Protein AF-D3IZ14-F1 (afdb_monomer_lite)

pLDDT: mean 96.08, std 4.16, range [71.88, 98.75]

Radius of gyration: 14.98 Å; chains: 1; bounding box: 39×31×34 Å

Sequence (111 aa):
WGRTGCSFDASGKGSCSTGDCGGVLSCTLSGQPPTTLVEYTLNGGSNNNQDSYDISVIDGFNVPICITPSDGGCYAPTCKMDKCPDAYLYPGDIKTRTCPSGANYNIVFCC

InterPro domains:
  IPR001938 Thaumatin family [PF00314] (1-82)
  IPR001938 Thaumatin family [PIRSF002703] (1-110)
  IPR001938 Thaumatin family [PR00347] (12-41)
  IPR001938 Thaumatin family [PR00347] (101-110)
  IPR001938 Thaumatin family [PS51367] (1-111)
  IPR001938 Thaumatin family [PTHR31048] (1-82)
  IPR001938 Thaumatin family [SM00205] (1-111)
  IPR017949 Thaumatin, conserved site [PS00316] (12-27)
  IPR037176 Osmotin/thaumatin-like superfamily [G3DSA:2.60.110.10] (1-111)
  IPR037176 Osmotin/thaumatin-like superfamily [SSF49870] (1-111)

Structure (mmCIF, N/CA/C/O backbone):
data_AF-D3IZ14-F1
#
_entry.id   AF-D3IZ14-F1
#
loop_
_atom_site.group_PDB
_atom_site.id
_atom_site.type_symbol
_atom_site.label_atom_id
_atom_site.label_alt_id
_atom_site.label_comp_id
_atom_site.label_asym_id
_atom_site.label_entity_id
_atom_site.label_seq_id
_atom_site.pdbx_PDB_ins_code
_atom_site.Cartn_x
_atom_site.Cartn_y
_atom_site.Cartn_z
_atom_site.occupancy
_atom_site.B_iso_or_equiv
_atom_site.auth_seq_id
_atom_site.auth_comp_id
_atom_site.auth_asym_id
_atom_site.auth_atom_id
_atom_site.pdbx_PDB_model_num
ATOM 1 N N . TRP A 1 1 ? -4.888 2.058 1.409 1.00 98.19 1 TRP A N 1
ATOM 2 C CA . TRP A 1 1 ? -5.411 0.885 2.142 1.00 98.19 1 TRP A CA 1
ATOM 3 C C . TRP A 1 1 ? -6.932 0.965 2.226 1.00 98.19 1 TRP A C 1
ATOM 5 O O . TRP A 1 1 ? -7.488 2.035 1.989 1.00 98.19 1 TRP A O 1
ATOM 15 N N . GLY A 1 2 ? -7.608 -0.146 2.529 1.00 97.94 2 GLY A N 1
ATOM 16 C CA . GLY A 1 2 ? -9.054 -0.169 2.788 1.00 97.94 2 GLY A CA 1
ATOM 17 C C . GLY A 1 2 ? -9.369 0.026 4.276 1.00 97.94 2 GLY A C 1
ATOM 18 O O . GLY A 1 2 ? -8.602 -0.432 5.122 1.00 97.94 2 GLY A O 1
ATOM 19 N N . ARG A 1 3 ? -10.495 0.678 4.599 1.00 98.62 3 ARG A N 1
ATOM 20 C CA . ARG A 1 3 ? -11.036 0.786 5.968 1.00 98.62 3 ARG A CA 1
ATOM 21 C C . ARG A 1 3 ? -12.409 0.126 6.034 1.00 98.62 3 ARG A C 1
ATOM 23 O O . ARG A 1 3 ? -13.215 0.329 5.127 1.00 98.62 3 ARG A O 1
ATOM 30 N N . THR A 1 4 ? -12.688 -0.646 7.082 1.00 98.62 4 THR A N 1
ATOM 31 C CA . THR A 1 4 ? -13.945 -1.410 7.207 1.00 98.62 4 THR A CA 1
ATOM 32 C C . THR A 1 4 ? -14.641 -1.153 8.538 1.00 98.62 4 THR A C 1
ATOM 34 O O . THR A 1 4 ? -13.994 -0.836 9.536 1.00 98.62 4 THR A O 1
ATOM 37 N N . GLY A 1 5 ? -15.972 -1.297 8.557 1.00 98.44 5 GLY A N 1
ATOM 38 C CA . GLY A 1 5 ? -16.774 -1.097 9.770 1.00 98.44 5 GLY A CA 1
ATOM 39 C C . GLY A 1 5 ? -16.709 0.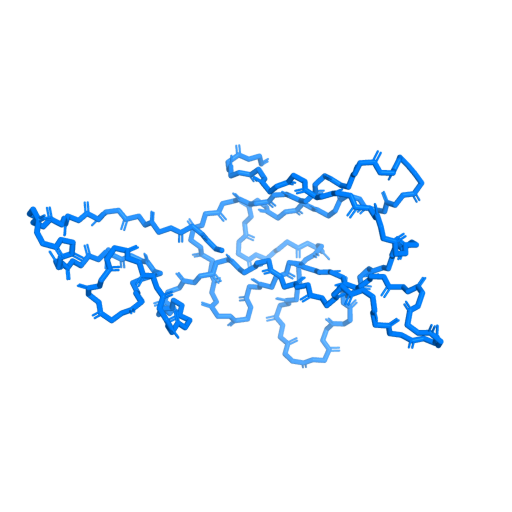336 10.299 1.00 98.44 5 GLY A C 1
ATOM 40 O O . GLY A 1 5 ? -16.616 0.540 11.505 1.00 98.44 5 GLY A O 1
ATOM 41 N N . CYS A 1 6 ? -16.674 1.319 9.396 1.00 98.62 6 CYS A N 1
ATOM 42 C CA . CYS A 1 6 ? -16.518 2.721 9.761 1.00 98.62 6 CYS A CA 1
ATOM 43 C C . CYS A 1 6 ? -17.851 3.396 10.086 1.00 98.62 6 CYS A C 1
ATOM 45 O O . CYS A 1 6 ? -18.841 3.191 9.384 1.00 98.62 6 CYS A O 1
ATOM 47 N N . SER A 1 7 ? -17.841 4.275 11.085 1.00 98.69 7 SER A N 1
ATOM 48 C CA . SER A 1 7 ? -18.943 5.183 11.401 1.00 98.69 7 SER A CA 1
ATOM 49 C C . SER A 1 7 ? -18.379 6.559 11.719 1.00 98.69 7 SER A C 1
ATOM 51 O O . SER A 1 7 ? -17.523 6.674 12.592 1.00 98.69 7 SER A O 1
ATOM 53 N N . PHE A 1 8 ? -18.874 7.592 11.037 1.00 98.75 8 PHE A N 1
ATOM 54 C CA . PHE A 1 8 ? -18.454 8.980 11.227 1.00 98.75 8 PHE A CA 1
ATOM 55 C C . PHE A 1 8 ? -19.665 9.888 11.436 1.00 98.75 8 PHE A C 1
ATOM 57 O O . PHE A 1 8 ? -20.729 9.662 10.860 1.00 98.75 8 PHE A O 1
ATOM 64 N N . ASP A 1 9 ? -19.491 10.922 12.251 1.00 98.38 9 ASP A N 1
ATOM 65 C CA . ASP A 1 9 ? -20.454 12.005 12.407 1.00 98.38 9 ASP A CA 1
ATOM 66 C C . ASP A 1 9 ? -20.365 13.029 11.255 1.00 98.38 9 ASP A C 1
ATOM 68 O O . ASP A 1 9 ? -19.528 12.935 10.353 1.00 98.38 9 ASP A O 1
ATOM 72 N N . ALA A 1 10 ? -21.226 14.051 11.295 1.00 98.25 10 ALA A N 1
ATOM 73 C CA . ALA A 1 10 ? -21.247 15.121 10.294 1.00 98.25 10 ALA A CA 1
ATOM 74 C C . ALA A 1 10 ? -19.972 15.991 10.277 1.00 98.25 10 ALA A C 1
ATOM 76 O O . ALA A 1 10 ? -19.734 16.701 9.303 1.00 98.25 10 ALA A O 1
ATOM 77 N N . SER A 1 11 ? -19.151 15.940 11.332 1.00 98.12 11 SER A N 1
ATOM 78 C CA . SER A 1 11 ? -17.846 16.611 11.396 1.00 98.12 11 SER A CA 1
ATOM 79 C C . SER A 1 11 ? -16.705 15.717 10.894 1.00 98.12 11 SER A C 1
ATOM 81 O O . SER A 1 11 ? -15.542 16.116 10.960 1.00 98.12 11 SER A O 1
ATOM 83 N N . GLY A 1 12 ? -17.008 14.505 10.416 1.00 98.31 12 GLY A N 1
ATOM 84 C CA . GLY A 1 12 ? -16.019 13.537 9.957 1.00 98.31 12 GLY A CA 1
ATOM 85 C C . GLY A 1 12 ? -15.223 12.884 11.08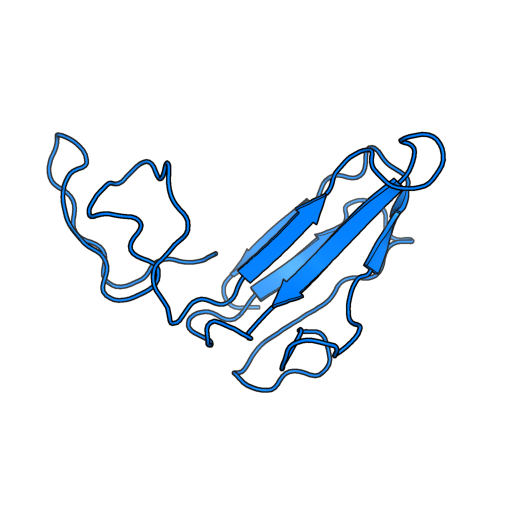9 1.00 98.31 12 GLY A C 1
ATOM 86 O O . GLY A 1 12 ? -14.144 12.359 10.822 1.00 98.31 12 GLY A O 1
ATOM 87 N N . LYS A 1 13 ? -15.709 12.916 12.336 1.00 98.56 13 LYS A N 1
ATOM 88 C CA . LYS A 1 13 ? -15.090 12.227 13.479 1.00 98.56 13 LYS A CA 1
ATOM 89 C C . LYS A 1 13 ? -15.806 10.916 13.767 1.00 98.56 13 LYS A C 1
ATOM 91 O O . LYS A 1 13 ? -17.019 10.821 13.610 1.00 98.56 13 LYS A O 1
ATOM 96 N N . GLY A 1 14 ? -15.068 9.894 14.178 1.00 98.31 14 GLY A N 1
ATOM 97 C CA . GLY A 1 14 ? -15.629 8.560 14.338 1.00 98.31 14 GLY A CA 1
ATOM 98 C C . GLY A 1 14 ? -14.578 7.489 14.564 1.00 98.31 14 GLY A C 1
ATOM 99 O O . GLY A 1 14 ? -13.579 7.736 15.233 1.00 98.31 14 GLY A O 1
ATOM 100 N N . SER A 1 15 ? -14.815 6.300 14.019 1.00 98.56 15 SER A N 1
ATOM 101 C CA . SER A 1 15 ? -13.863 5.189 14.061 1.00 98.56 15 SER A CA 1
ATOM 102 C C . SER A 1 15 ? -14.133 4.164 12.961 1.00 98.56 15 SER A C 1
ATOM 104 O O . SER A 1 15 ? -15.230 4.112 12.399 1.00 98.56 15 SER A O 1
ATOM 106 N N . CYS A 1 16 ? -13.133 3.330 12.677 1.00 98.75 16 CYS A N 1
ATOM 107 C CA . CYS A 1 16 ? -13.236 2.124 11.854 1.00 98.75 16 CYS A CA 1
ATOM 108 C C . CYS A 1 16 ? -12.776 0.884 12.634 1.00 98.75 16 CYS A C 1
ATOM 110 O O . CYS A 1 16 ? -11.927 0.980 13.517 1.00 98.75 16 CYS A O 1
ATOM 112 N N . SER A 1 17 ? -13.295 -0.297 12.285 1.00 98.62 17 SER A N 1
ATOM 113 C CA . SER A 1 17 ? -12.850 -1.567 12.881 1.00 98.62 17 SER A CA 1
ATOM 114 C C . SER A 1 17 ? -11.465 -2.003 12.394 1.00 98.62 17 SER A C 1
ATOM 116 O O . SER A 1 17 ? -10.726 -2.620 13.152 1.00 98.62 17 SER A O 1
ATOM 118 N N . THR A 1 18 ? -11.109 -1.701 11.139 1.00 98.62 18 THR A N 1
ATOM 119 C CA . THR A 1 18 ? -9.755 -1.920 10.593 1.00 98.62 18 THR A CA 1
ATOM 120 C C . THR A 1 18 ? -9.296 -0.698 9.805 1.00 98.62 18 THR A C 1
ATOM 122 O O . THR A 1 18 ? -10.118 -0.011 9.186 1.00 98.62 18 THR A O 1
ATOM 125 N N . GLY A 1 19 ? -7.990 -0.417 9.829 1.00 98.44 19 GLY A N 1
ATOM 126 C CA . GLY A 1 19 ? -7.385 0.685 9.082 1.00 98.44 19 GLY A CA 1
ATOM 127 C C . GLY A 1 19 ? -7.785 2.085 9.544 1.00 98.44 19 GLY A C 1
ATOM 128 O O . GLY A 1 19 ? -7.642 3.033 8.768 1.00 98.44 19 GLY A O 1
ATOM 129 N N . ASP A 1 20 ? -8.302 2.233 10.768 1.00 98.75 20 ASP A N 1
ATOM 130 C CA . ASP A 1 20 ? -8.620 3.542 11.345 1.00 98.75 20 ASP A CA 1
ATOM 131 C C . ASP A 1 20 ? -7.380 4.445 11.375 1.00 98.75 20 ASP A C 1
ATOM 133 O O . ASP A 1 20 ? -6.282 3.975 11.639 1.00 98.75 20 ASP A O 1
ATOM 137 N N . CYS A 1 21 ? -7.535 5.736 11.096 1.00 98.50 21 CYS A N 1
ATOM 138 C CA . CYS A 1 21 ? -6.415 6.675 10.975 1.00 98.50 21 CYS A CA 1
ATOM 139 C C . CYS A 1 21 ? -6.496 7.812 12.004 1.00 98.50 21 CYS A C 1
ATOM 141 O O . CYS A 1 21 ? -6.221 8.968 11.686 1.00 98.50 21 CYS A O 1
ATOM 143 N N . GLY A 1 22 ? -6.901 7.485 13.238 1.00 98.00 22 GLY A N 1
ATOM 144 C CA . GLY A 1 22 ? -7.024 8.437 14.346 1.00 98.00 22 GLY A CA 1
ATOM 145 C C . GLY A 1 22 ? -8.446 8.963 14.542 1.00 98.00 22 GLY A C 1
ATOM 146 O O . GLY A 1 22 ? -8.630 10.097 14.980 1.00 98.00 22 GLY A O 1
ATOM 147 N N . GLY A 1 23 ? -9.451 8.164 14.183 1.00 98.38 23 GLY A N 1
ATOM 148 C CA . GLY A 1 23 ? -10.862 8.493 14.349 1.00 98.38 23 GLY A CA 1
ATOM 149 C C . GLY A 1 23 ? -11.359 9.619 13.444 1.00 98.38 23 GLY A C 1
ATOM 150 O O . GLY A 1 23 ? -12.282 10.350 13.805 1.00 98.38 23 GLY A O 1
ATOM 151 N N . VAL A 1 24 ? -10.741 9.785 12.273 1.00 98.62 24 VAL A N 1
ATOM 152 C CA . VAL A 1 24 ? -11.084 10.832 11.303 1.00 98.62 24 VAL A CA 1
ATOM 153 C C . VAL A 1 24 ? -11.415 10.254 9.930 1.00 98.62 24 VAL A C 1
ATOM 155 O O . VAL A 1 24 ? -10.813 9.286 9.464 1.00 98.62 24 VAL A O 1
ATOM 158 N N . LEU A 1 25 ? -12.378 10.871 9.247 1.00 98.38 25 LEU A N 1
ATOM 159 C CA . LEU A 1 25 ? -12.759 10.510 7.886 1.00 98.38 25 LEU A CA 1
ATOM 160 C C . LEU A 1 25 ? -11.625 10.823 6.899 1.00 98.38 25 LEU A C 1
ATOM 162 O O . LEU A 1 25 ? -11.305 9.979 6.064 1.00 98.38 25 LEU A O 1
ATOM 166 N N . SER A 1 26 ? -10.995 11.993 7.032 1.00 98.12 26 SER A N 1
ATOM 167 C CA . SER A 1 26 ? -9.868 12.438 6.202 1.00 98.12 26 SER A CA 1
ATOM 168 C C . SER A 1 26 ? -8.544 12.171 6.914 1.00 98.12 26 SER A C 1
ATOM 170 O O . SER A 1 26 ? -8.176 12.893 7.839 1.00 98.12 26 SER A O 1
ATOM 172 N N . CYS A 1 27 ? -7.843 11.120 6.493 1.00 98.19 27 CYS A N 1
ATOM 173 C CA . CYS A 1 27 ? -6.624 10.662 7.152 1.00 98.19 27 CYS A CA 1
ATOM 174 C C . CYS A 1 27 ? -5.447 11.627 6.958 1.00 98.19 27 CYS A C 1
ATOM 176 O O . CYS A 1 27 ? -5.146 12.035 5.838 1.00 98.19 27 CYS A O 1
ATOM 178 N N . THR A 1 28 ? -4.742 11.920 8.050 1.00 97.25 28 THR A N 1
ATOM 179 C CA . THR A 1 28 ? -3.424 12.586 8.059 1.00 97.25 28 THR A CA 1
ATOM 180 C C . THR A 1 28 ? -2.314 11.678 8.597 1.00 97.25 28 THR A C 1
ATOM 182 O O . THR A 1 28 ? -1.140 12.033 8.543 1.00 97.25 28 THR A O 1
ATOM 185 N N . LEU A 1 29 ? -2.695 10.505 9.105 1.00 96.25 29 LEU A N 1
ATOM 186 C CA . LEU A 1 29 ? -1.829 9.444 9.603 1.00 96.25 29 LEU A CA 1
ATOM 187 C C . LEU A 1 29 ? -2.119 8.153 8.830 1.00 96.25 29 LEU A C 1
ATOM 189 O O . LEU A 1 29 ? -3.189 8.004 8.229 1.00 96.25 29 LEU A O 1
ATOM 193 N N . SER A 1 30 ? -1.182 7.210 8.882 1.00 96.12 30 SER A N 1
ATOM 194 C CA . SER A 1 30 ? -1.393 5.851 8.379 1.00 96.12 30 SER A CA 1
ATOM 195 C C . SER A 1 30 ? -2.505 5.130 9.152 1.00 96.12 30 SER A C 1
ATOM 197 O O . SER A 1 30 ? -2.798 5.455 10.307 1.00 96.12 30 SER A O 1
ATOM 199 N N . GLY A 1 31 ? -3.133 4.146 8.504 1.00 97.38 31 GLY A N 1
ATOM 200 C CA . GLY A 1 31 ? -4.140 3.293 9.133 1.00 97.38 31 GLY A CA 1
ATOM 201 C C . GLY A 1 31 ? -3.541 2.367 10.195 1.00 97.38 31 GLY A C 1
ATOM 202 O O . GLY A 1 31 ? -2.430 1.874 10.035 1.00 97.38 31 GLY A O 1
ATOM 203 N N . GLN A 1 32 ? -4.285 2.116 11.269 1.00 98.31 32 GLN A N 1
ATOM 204 C CA . GLN A 1 32 ? -3.927 1.150 12.302 1.00 98.31 32 GLN A CA 1
ATOM 205 C C . GLN A 1 32 ? -4.092 -0.292 11.782 1.00 98.31 32 GLN A C 1
ATOM 207 O O . GLN A 1 32 ? -5.143 -0.587 11.194 1.00 98.31 32 GLN A O 1
ATOM 212 N N . PRO A 1 33 ? -3.121 -1.193 12.039 1.00 97.94 33 PRO A N 1
ATOM 213 C CA . PRO A 1 33 ? -3.218 -2.615 11.706 1.00 97.94 33 PRO A CA 1
ATOM 214 C C . PRO A 1 33 ? -4.511 -3.289 12.224 1.00 97.94 33 PRO A C 1
ATOM 216 O O . PRO A 1 33 ? -4.997 -2.924 13.298 1.00 97.94 33 PRO A O 1
ATOM 219 N N . PRO A 1 34 ? -5.060 -4.306 11.526 1.00 98.19 34 PRO A N 1
ATOM 220 C CA . PRO A 1 34 ? -4.533 -4.893 10.299 1.00 98.19 34 PRO A CA 1
ATOM 221 C C . PRO A 1 34 ? -4.863 -4.062 9.051 1.00 98.19 34 PRO A C 1
ATOM 223 O O . PRO A 1 34 ? -6.004 -3.621 8.881 1.00 98.19 34 PRO A O 1
ATOM 226 N N . THR A 1 35 ? -3.894 -3.900 8.145 1.00 98.19 35 THR A N 1
ATOM 227 C CA . THR A 1 35 ? -4.084 -3.173 6.878 1.00 98.19 35 THR A CA 1
ATOM 228 C C . THR A 1 35 ? -3.303 -3.779 5.723 1.00 98.19 35 THR A C 1
ATOM 230 O O . THR A 1 35 ? -2.078 -3.718 5.715 1.00 98.19 35 THR A O 1
ATOM 233 N N . THR A 1 36 ? -4.012 -4.215 4.678 1.00 98.62 36 THR A N 1
ATOM 234 C CA . THR A 1 36 ? -3.389 -4.444 3.369 1.00 98.62 36 THR A CA 1
ATOM 235 C C . THR A 1 36 ? -3.005 -3.084 2.778 1.00 98.62 36 THR A C 1
ATOM 237 O O . THR A 1 36 ? -3.873 -2.245 2.483 1.00 98.62 36 THR A O 1
ATOM 240 N N . LEU A 1 37 ? -1.706 -2.837 2.636 1.00 98.38 37 LEU A N 1
ATOM 241 C CA . LEU A 1 37 ? -1.162 -1.582 2.136 1.00 98.38 37 LEU A CA 1
ATOM 242 C C . LEU A 1 37 ? -0.876 -1.674 0.641 1.00 98.38 37 LEU A C 1
ATOM 244 O O . LEU A 1 37 ? -0.455 -2.705 0.128 1.00 98.38 37 LEU A O 1
ATOM 248 N N . VAL A 1 38 ? -1.111 -0.558 -0.040 1.00 98.19 38 VAL A N 1
ATOM 249 C CA . VAL A 1 38 ? -0.488 -0.273 -1.329 1.00 98.19 38 VAL A CA 1
ATOM 250 C C . VAL A 1 38 ? 0.455 0.874 -1.070 1.00 98.19 38 VAL A C 1
ATOM 252 O O . VAL A 1 38 ? 0.021 1.913 -0.564 1.00 98.19 38 VAL A O 1
ATOM 255 N N . GLU A 1 39 ? 1.712 0.667 -1.412 1.00 97.31 39 GLU A N 1
ATOM 256 C CA . GLU A 1 39 ? 2.784 1.624 -1.206 1.00 97.31 39 GLU A CA 1
ATOM 257 C C . GLU A 1 39 ? 3.289 2.061 -2.578 1.00 97.31 39 GLU A C 1
ATOM 259 O O . GLU A 1 39 ? 3.378 1.258 -3.508 1.00 97.31 39 GLU A O 1
ATOM 264 N N . TYR A 1 40 ? 3.558 3.355 -2.739 1.00 95.31 40 TYR A N 1
ATOM 265 C CA . TYR A 1 40 ? 4.101 3.892 -3.979 1.00 95.31 40 TYR A CA 1
ATOM 266 C C . TYR A 1 40 ? 5.028 5.075 -3.714 1.00 95.31 40 TYR A C 1
ATOM 268 O O . TYR A 1 40 ? 4.793 5.897 -2.831 1.00 95.31 40 TYR A O 1
ATOM 276 N N . THR A 1 41 ? 6.061 5.184 -4.541 1.00 95.31 41 THR A N 1
ATOM 277 C CA . THR A 1 41 ? 6.891 6.378 -4.705 1.00 95.31 41 THR A CA 1
ATOM 278 C C . THR A 1 41 ? 6.829 6.762 -6.176 1.00 95.31 41 THR A C 1
ATOM 280 O O . THR A 1 41 ? 7.223 5.973 -7.031 1.00 95.31 41 THR A O 1
ATOM 283 N N . LEU A 1 42 ? 6.302 7.950 -6.473 1.00 94.81 42 LEU A N 1
ATOM 284 C CA . LEU A 1 42 ? 6.130 8.446 -7.841 1.00 94.81 42 LEU A CA 1
ATOM 285 C C . LEU A 1 42 ? 7.282 9.374 -8.223 1.00 94.81 42 LEU A C 1
ATOM 287 O O . LEU A 1 42 ? 7.732 10.158 -7.386 1.00 94.81 42 LEU A O 1
ATOM 291 N N . ASN A 1 43 ? 7.714 9.331 -9.484 1.00 93.56 43 ASN A N 1
ATOM 292 C CA . ASN A 1 43 ? 8.835 10.120 -10.009 1.00 93.56 43 ASN A CA 1
ATOM 293 C C . ASN A 1 43 ? 10.114 9.987 -9.154 1.00 93.56 43 ASN A C 1
ATOM 295 O O . ASN A 1 43 ? 10.849 10.953 -8.951 1.00 93.56 43 ASN A O 1
ATOM 299 N N . GLY A 1 44 ? 10.353 8.798 -8.605 1.00 88.06 44 GLY A N 1
ATOM 300 C CA . GLY A 1 44 ? 11.559 8.444 -7.866 1.00 88.06 44 GLY A CA 1
ATOM 301 C C . GLY A 1 44 ? 12.612 7.765 -8.748 1.00 88.06 44 GLY A C 1
ATOM 302 O O . GLY A 1 44 ? 12.675 7.958 -9.966 1.00 88.06 44 GLY A O 1
ATOM 303 N N . GLY A 1 45 ? 13.459 6.951 -8.111 1.00 77.94 45 GLY A N 1
ATOM 304 C CA . GLY A 1 45 ? 14.487 6.151 -8.782 1.00 77.94 45 GLY A CA 1
ATOM 305 C C . GLY A 1 45 ? 15.585 6.979 -9.465 1.00 77.94 45 GLY A C 1
ATOM 306 O O . GLY A 1 45 ? 15.861 8.122 -9.100 1.00 77.94 45 GLY A O 1
ATOM 307 N N . SER A 1 46 ? 16.259 6.386 -10.456 1.00 71.88 46 SER A N 1
ATOM 308 C CA . SER A 1 46 ? 17.307 7.076 -11.218 1.00 71.88 46 SER A CA 1
ATOM 309 C C . SER A 1 46 ? 16.723 8.242 -12.021 1.00 71.88 46 SER A C 1
ATOM 311 O O . SER A 1 46 ? 15.824 8.054 -12.838 1.00 71.88 46 SER A O 1
ATOM 313 N N . ASN A 1 47 ? 17.274 9.442 -11.820 1.00 82.69 47 ASN A N 1
ATOM 314 C CA . ASN A 1 47 ? 16.895 10.676 -12.519 1.00 82.69 47 ASN A CA 1
ATOM 315 C C . ASN A 1 47 ? 15.414 11.089 -12.372 1.00 82.69 47 ASN A C 1
ATOM 317 O O . ASN A 1 47 ? 14.914 11.803 -13.236 1.00 82.69 47 ASN A O 1
ATOM 321 N N . ASN A 1 48 ? 14.721 10.671 -11.304 1.00 85.19 48 ASN A N 1
ATOM 322 C CA . ASN A 1 48 ? 13.306 10.995 -11.052 1.00 85.19 48 ASN A CA 1
ATOM 323 C C . ASN A 1 48 ? 12.348 10.566 -12.183 1.00 85.19 48 ASN A C 1
ATOM 325 O O . ASN A 1 48 ? 11.348 11.231 -12.441 1.00 85.19 48 ASN A O 1
ATOM 329 N N . ASN A 1 49 ? 12.673 9.477 -12.887 1.00 90.44 49 ASN A N 1
ATOM 330 C CA . ASN A 1 49 ? 11.947 9.016 -14.077 1.00 90.44 49 ASN A CA 1
ATOM 331 C C . ASN A 1 49 ? 11.334 7.615 -13.897 1.00 90.44 49 ASN A C 1
ATOM 333 O O . ASN A 1 49 ? 11.121 6.874 -14.860 1.00 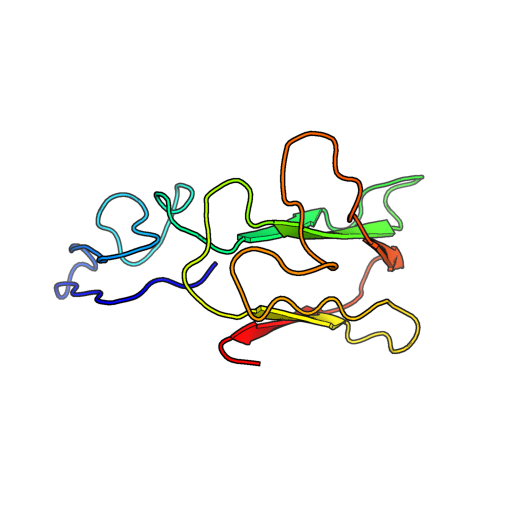90.44 49 ASN A O 1
ATOM 337 N N . GLN A 1 50 ? 11.119 7.202 -12.649 1.00 94.25 50 GLN A N 1
ATOM 338 C CA . GLN A 1 50 ? 10.595 5.883 -12.328 1.00 94.25 50 GLN A CA 1
ATOM 339 C C . GLN A 1 50 ? 9.624 5.954 -11.160 1.00 94.25 50 GLN A C 1
ATOM 341 O O . GLN A 1 50 ? 9.914 6.552 -10.128 1.00 94.25 50 GLN A O 1
ATOM 346 N N . ASP A 1 51 ? 8.505 5.265 -11.300 1.00 95.44 51 ASP A N 1
ATOM 347 C CA . ASP A 1 51 ? 7.616 4.981 -10.189 1.00 95.44 51 ASP A CA 1
ATOM 348 C C . ASP A 1 51 ? 7.958 3.604 -9.617 1.00 95.44 51 ASP A C 1
ATOM 350 O O . ASP A 1 51 ? 8.232 2.658 -10.364 1.00 95.44 51 ASP A O 1
ATOM 354 N N . SER A 1 52 ? 7.915 3.475 -8.296 1.00 95.88 52 SER A N 1
ATOM 355 C CA . SER A 1 52 ? 8.020 2.197 -7.596 1.00 95.88 52 SER A CA 1
ATOM 356 C C . SER A 1 52 ? 6.764 1.951 -6.778 1.00 95.88 52 SER A C 1
ATOM 358 O O . SER A 1 52 ? 6.294 2.870 -6.111 1.00 95.88 52 SER A O 1
ATOM 360 N N . TYR A 1 53 ? 6.230 0.737 -6.813 1.00 97.38 53 TYR A N 1
ATOM 361 C CA . TYR A 1 53 ? 5.002 0.378 -6.110 1.00 97.38 53 TYR A CA 1
ATOM 362 C C . TYR A 1 53 ? 5.003 -1.087 -5.690 1.00 97.38 53 TYR A C 1
ATOM 364 O O . TYR A 1 53 ? 5.619 -1.939 -6.336 1.00 97.38 53 TYR A O 1
ATOM 372 N N . ASP A 1 54 ? 4.263 -1.383 -4.633 1.00 98.19 54 ASP A N 1
ATOM 373 C CA . ASP A 1 54 ? 4.040 -2.736 -4.146 1.00 98.19 54 ASP A CA 1
ATOM 374 C C . ASP A 1 54 ? 2.778 -2.832 -3.288 1.00 98.19 54 ASP A C 1
ATOM 376 O O . ASP A 1 54 ? 2.104 -1.843 -2.982 1.00 98.19 54 ASP A O 1
ATOM 380 N N . ILE A 1 55 ? 2.424 -4.077 -2.975 1.00 98.62 55 ILE A N 1
ATOM 381 C CA . ILE A 1 55 ? 1.439 -4.411 -1.955 1.00 98.62 55 ILE A CA 1
ATOM 382 C C . ILE A 1 55 ? 2.219 -4.901 -0.734 1.00 98.62 55 ILE A C 1
ATOM 384 O O . ILE A 1 55 ? 3.176 -5.662 -0.875 1.00 98.62 55 ILE A O 1
ATOM 388 N N . SER A 1 56 ? 1.785 -4.527 0.464 1.00 98.25 56 SER A N 1
ATOM 389 C CA . SER A 1 56 ? 2.378 -4.995 1.715 1.00 98.25 56 SER A CA 1
ATOM 390 C C . SER A 1 56 ? 1.308 -5.513 2.666 1.00 98.25 56 SER A C 1
ATOM 392 O O . SER A 1 56 ? 0.236 -4.923 2.817 1.00 98.25 56 SER A O 1
ATOM 394 N N . VAL A 1 57 ? 1.601 -6.654 3.288 1.00 98.38 57 VAL A N 1
ATOM 395 C CA . VAL A 1 57 ? 0.803 -7.264 4.363 1.00 98.38 57 VAL A CA 1
ATOM 396 C C . VAL A 1 57 ? 1.633 -7.421 5.642 1.00 98.38 57 VAL A C 1
ATOM 398 O O . VAL A 1 57 ? 1.251 -8.172 6.538 1.00 98.38 57 VAL A O 1
ATOM 401 N N . ILE A 1 58 ? 2.755 -6.693 5.751 1.00 97.69 58 ILE A N 1
ATOM 402 C CA . ILE A 1 58 ? 3.580 -6.632 6.970 1.00 97.69 58 ILE A CA 1
ATOM 403 C C . ILE A 1 58 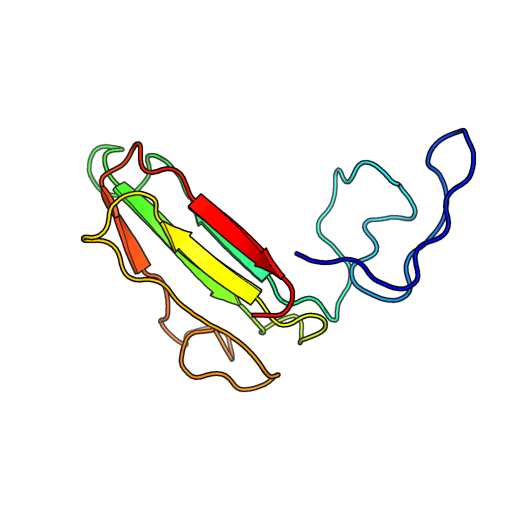? 2.732 -6.150 8.157 1.00 97.69 58 ILE A C 1
ATOM 405 O O . ILE A 1 58 ? 2.786 -6.739 9.235 1.00 97.69 58 ILE A O 1
ATOM 409 N N . ASP A 1 59 ? 1.885 -5.143 7.926 1.00 96.94 59 ASP A N 1
ATOM 410 C CA . ASP A 1 59 ? 0.933 -4.598 8.901 1.00 96.94 59 ASP A CA 1
ATOM 411 C C . ASP A 1 59 ? -0.376 -5.406 8.977 1.00 96.94 59 ASP A C 1
ATOM 413 O O . ASP A 1 59 ? -1.402 -4.923 9.454 1.00 96.94 59 ASP A O 1
ATOM 417 N N . GLY A 1 60 ? -0.369 -6.654 8.508 1.00 97.94 60 GLY A N 1
ATOM 418 C CA . GLY A 1 60 ? -1.527 -7.539 8.466 1.00 97.94 60 GLY A CA 1
ATOM 419 C C . GLY A 1 60 ? -2.392 -7.371 7.217 1.00 97.94 60 GLY A C 1
ATOM 420 O O . GLY A 1 60 ? -2.128 -6.562 6.336 1.00 97.94 60 GLY A O 1
ATOM 421 N N . PHE A 1 61 ? -3.457 -8.166 7.138 1.00 98.50 61 PHE A N 1
ATOM 422 C CA . PHE A 1 61 ? -4.369 -8.203 5.995 1.00 98.50 61 PHE A CA 1
ATOM 423 C C . PHE A 1 61 ? -5.801 -7.914 6.440 1.00 98.50 61 PHE A C 1
ATOM 425 O O . PHE A 1 61 ? -6.267 -8.473 7.435 1.00 98.50 61 PHE A O 1
ATOM 432 N N . ASN A 1 62 ? -6.512 -7.069 5.691 1.00 98.44 62 ASN A N 1
ATOM 433 C CA . ASN A 1 62 ? -7.926 -6.778 5.952 1.00 98.44 62 ASN A CA 1
ATOM 434 C C . ASN A 1 62 ? -8.811 -6.873 4.701 1.00 98.44 62 ASN A C 1
ATOM 436 O O . ASN A 1 62 ? -9.874 -7.488 4.755 1.00 98.44 62 ASN A O 1
ATOM 440 N N . VAL A 1 63 ? -8.388 -6.291 3.579 1.00 98.50 63 VAL A N 1
ATOM 441 C CA . VAL A 1 63 ? -9.154 -6.258 2.326 1.00 98.50 63 VAL A CA 1
ATOM 442 C C . VAL A 1 63 ? -8.265 -6.756 1.178 1.00 98.50 63 VAL A C 1
ATOM 444 O O . VAL A 1 63 ? -7.130 -6.284 1.071 1.00 98.50 63 VAL A O 1
ATOM 447 N N . PRO A 1 64 ? -8.745 -7.677 0.316 1.00 98.56 64 PRO A N 1
ATOM 448 C CA . PRO A 1 64 ? -8.071 -8.029 -0.934 1.00 98.56 64 PRO A CA 1
ATOM 449 C C . PRO A 1 64 ? -7.828 -6.801 -1.818 1.00 98.56 64 PRO A C 1
ATOM 451 O O . PRO A 1 64 ? -8.726 -5.965 -1.965 1.00 98.56 64 PRO A O 1
ATOM 454 N N . ILE A 1 65 ? -6.636 -6.681 -2.402 1.00 98.56 65 ILE A N 1
ATOM 455 C CA . ILE A 1 65 ? -6.250 -5.543 -3.246 1.00 98.56 65 ILE A CA 1
ATOM 456 C C . ILE A 1 65 ? -5.444 -6.011 -4.457 1.00 98.56 65 ILE A C 1
ATOM 458 O O . ILE A 1 65 ? -4.606 -6.905 -4.357 1.00 98.56 65 ILE A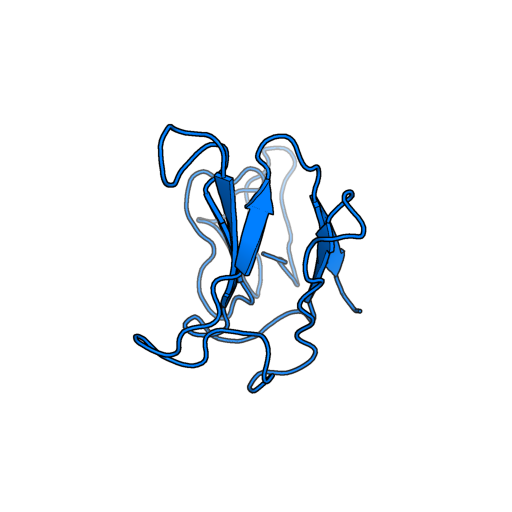 O 1
ATOM 462 N N . CYS A 1 66 ? -5.636 -5.330 -5.584 1.00 97.94 66 CYS A N 1
ATOM 463 C CA . CYS A 1 66 ? -4.768 -5.405 -6.753 1.00 97.94 66 CYS A CA 1
ATOM 464 C C . CYS A 1 66 ? -4.440 -3.998 -7.242 1.00 97.94 66 CYS A C 1
ATOM 466 O O . CYS A 1 66 ? -5.252 -3.073 -7.125 1.00 97.94 66 CYS A O 1
ATOM 468 N N . ILE A 1 67 ? -3.260 -3.860 -7.835 1.00 97.94 67 ILE A N 1
ATOM 469 C CA . ILE A 1 67 ? -2.820 -2.636 -8.500 1.00 97.94 67 ILE A CA 1
ATOM 470 C C . ILE A 1 67 ? -2.905 -2.885 -10.000 1.00 97.94 67 ILE A C 1
ATOM 472 O O . ILE A 1 67 ? -2.337 -3.849 -10.504 1.00 97.94 67 ILE A O 1
ATOM 476 N N . THR A 1 68 ? -3.611 -2.019 -10.721 1.00 96.31 68 THR A N 1
ATOM 477 C CA . THR A 1 68 ? -3.663 -2.045 -12.188 1.00 96.31 68 THR A CA 1
ATOM 478 C C . THR A 1 68 ? -3.030 -0.765 -12.733 1.00 96.31 68 THR A C 1
ATOM 480 O O . THR A 1 68 ? -3.701 0.274 -12.762 1.00 96.31 68 THR A O 1
ATOM 483 N N . PRO A 1 69 ? -1.745 -0.801 -13.134 1.00 96.12 69 PRO A N 1
ATOM 484 C CA . PRO A 1 69 ? -1.118 0.305 -13.846 1.00 96.12 69 PRO A CA 1
ATOM 485 C C . PRO A 1 69 ? -1.820 0.565 -15.185 1.00 96.12 69 PRO A C 1
ATOM 487 O O . PRO A 1 69 ? -2.312 -0.351 -15.841 1.00 96.12 69 PRO A O 1
ATOM 490 N N . SER A 1 70 ? -1.869 1.828 -15.593 1.00 93.69 70 SER A N 1
ATOM 491 C CA . SER A 1 70 ? -2.409 2.245 -16.897 1.00 93.69 70 SER A CA 1
ATOM 492 C C . SER A 1 70 ? -1.481 1.913 -18.066 1.00 93.69 70 SER A C 1
ATOM 494 O O . SER A 1 70 ? -1.956 1.748 -19.188 1.00 93.69 70 SER A O 1
ATOM 496 N N . ASP A 1 71 ? -0.178 1.793 -17.807 1.00 90.06 71 ASP A N 1
ATOM 497 C CA . ASP A 1 71 ? 0.782 1.258 -18.765 1.00 90.06 71 ASP A CA 1
ATOM 498 C C . ASP A 1 71 ? 0.736 -0.276 -18.723 1.00 90.06 71 ASP A C 1
ATOM 500 O O . ASP A 1 71 ? 1.124 -0.898 -17.732 1.00 90.06 71 ASP A O 1
ATOM 504 N N . GLY A 1 72 ? 0.270 -0.890 -19.814 1.00 84.75 72 GLY A N 1
ATOM 505 C CA . GLY A 1 72 ? 0.163 -2.345 -19.945 1.00 84.75 72 GLY A CA 1
ATOM 506 C C . GLY A 1 72 ? 1.504 -3.088 -19.937 1.00 84.75 72 GLY A C 1
ATOM 507 O O . GLY A 1 72 ? 1.508 -4.314 -19.847 1.00 84.75 72 GLY A O 1
ATOM 508 N N . GLY A 1 73 ? 2.635 -2.380 -20.027 1.00 91.00 73 GLY A N 1
ATOM 509 C CA . GLY A 1 73 ? 3.970 -2.950 -19.845 1.00 91.00 73 GLY A CA 1
ATOM 510 C C . GLY A 1 73 ? 4.373 -3.139 -18.378 1.00 91.00 73 GLY A C 1
ATOM 511 O O . GLY A 1 73 ? 5.340 -3.850 -18.099 1.00 91.00 73 GLY A O 1
ATOM 512 N N . CYS A 1 74 ? 3.650 -2.528 -17.439 1.00 95.94 74 CYS A N 1
ATOM 513 C CA . CYS A 1 74 ? 3.959 -2.583 -16.015 1.00 95.94 74 CYS A CA 1
ATOM 514 C C . CYS A 1 74 ? 3.239 -3.746 -15.318 1.00 95.94 74 CYS A C 1
ATOM 516 O O . CYS A 1 74 ? 2.117 -4.116 -15.658 1.00 95.94 74 CYS A O 1
ATOM 518 N N . TYR A 1 75 ? 3.905 -4.350 -14.332 1.00 97.31 75 TYR A N 1
ATOM 519 C CA . TYR A 1 75 ? 3.379 -5.513 -13.618 1.00 97.31 75 TYR A CA 1
ATOM 520 C C . TYR A 1 75 ? 2.144 -5.157 -12.772 1.00 97.31 75 TYR A C 1
ATOM 522 O O . TYR A 1 75 ? 2.135 -4.152 -12.071 1.00 97.31 75 TYR A O 1
ATOM 530 N N . ALA A 1 76 ? 1.114 -6.003 -12.783 1.00 97.50 76 ALA A N 1
ATOM 531 C CA . ALA A 1 76 ? -0.123 -5.788 -12.028 1.00 97.50 76 ALA A CA 1
ATOM 532 C C . ALA A 1 76 ? -0.207 -6.746 -10.817 1.00 97.50 76 ALA A C 1
ATOM 534 O O . ALA A 1 76 ? -0.760 -7.842 -10.953 1.00 97.50 76 ALA A O 1
ATOM 535 N N . PRO A 1 77 ? 0.366 -6.394 -9.644 1.00 97.94 77 PRO A N 1
ATOM 536 C CA . PRO A 1 77 ? 0.371 -7.267 -8.472 1.00 97.94 77 PRO A CA 1
ATOM 537 C C . PRO A 1 77 ? -1.033 -7.438 -7.884 1.00 97.94 77 PRO A C 1
ATOM 539 O O . PRO A 1 77 ? -1.840 -6.502 -7.871 1.00 97.94 77 PRO A O 1
ATOM 542 N N . THR A 1 78 ? -1.309 -8.637 -7.367 1.00 98.31 78 THR A N 1
ATOM 543 C CA . THR A 1 78 ? -2.603 -9.009 -6.780 1.00 98.31 78 THR A CA 1
ATOM 544 C C . THR A 1 78 ? -2.428 -9.740 -5.452 1.00 98.31 78 THR A C 1
ATOM 546 O O . THR A 1 78 ? -1.725 -10.744 -5.363 1.00 98.31 78 THR A O 1
ATOM 549 N N . CYS A 1 79 ? -3.147 -9.303 -4.419 1.00 98.38 79 CYS A N 1
ATOM 550 C CA . CYS A 1 79 ? -3.132 -9.925 -3.103 1.00 98.38 79 CYS A CA 1
ATOM 551 C C . CYS A 1 79 ? -4.543 -10.192 -2.576 1.00 98.38 79 CYS A C 1
ATOM 553 O O . CYS A 1 79 ? -5.253 -9.274 -2.165 1.00 98.38 79 CYS A O 1
ATOM 555 N N . LYS A 1 80 ? -4.933 -11.472 -2.545 1.00 97.94 80 LYS A N 1
ATOM 556 C CA . LYS A 1 80 ? -6.288 -11.897 -2.143 1.00 97.94 80 LYS A CA 1
ATOM 557 C C . LYS A 1 80 ? -6.398 -12.453 -0.725 1.00 97.94 80 LYS A C 1
ATOM 559 O O . LYS A 1 80 ? -7.497 -12.755 -0.272 1.00 97.94 80 LYS A O 1
ATOM 564 N N . MET A 1 81 ? -5.268 -12.638 -0.052 1.00 97.00 81 MET A N 1
ATOM 565 C CA . MET A 1 81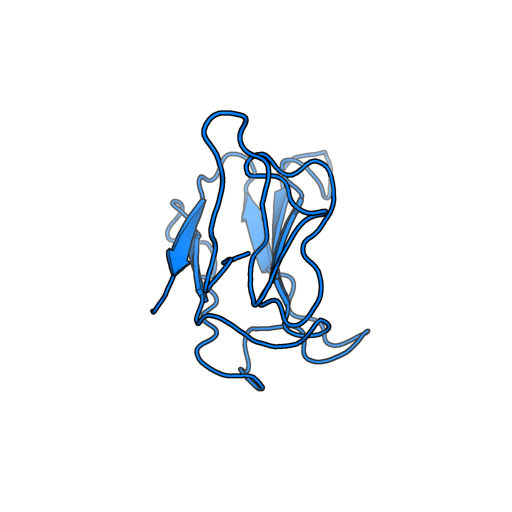 ? -5.180 -13.275 1.261 1.00 97.00 81 MET A CA 1
ATOM 566 C C . MET A 1 81 ? -3.937 -12.802 2.017 1.00 97.00 81 MET A C 1
ATOM 568 O O . MET A 1 81 ? -3.039 -12.211 1.423 1.00 97.00 81 MET A O 1
ATOM 572 N N . ASP A 1 82 ? -3.877 -13.122 3.308 1.00 93.69 82 ASP A N 1
ATOM 573 C CA . ASP A 1 82 ? -2.822 -12.727 4.251 1.00 93.69 82 ASP A CA 1
ATOM 574 C C . ASP A 1 82 ? -1.401 -13.174 3.873 1.00 93.69 82 ASP A C 1
ATOM 576 O O . ASP A 1 82 ? -0.426 -12.582 4.326 1.00 93.69 82 ASP A O 1
ATOM 580 N N . LYS A 1 83 ? -1.270 -14.206 3.035 1.00 95.12 83 LYS A N 1
ATOM 581 C CA . LYS A 1 83 ? 0.004 -14.715 2.515 1.00 95.12 83 LYS A CA 1
ATOM 582 C C . LYS A 1 83 ? -0.049 -14.853 1.002 1.00 95.12 83 LYS A C 1
ATOM 584 O O . LYS A 1 83 ? -0.132 -15.958 0.466 1.00 95.12 83 LYS A O 1
ATOM 589 N N . CYS A 1 84 ? -0.038 -13.725 0.307 1.00 96.25 84 CYS A N 1
ATOM 590 C CA . CYS A 1 84 ? -0.049 -13.693 -1.150 1.00 96.25 84 CYS A CA 1
ATOM 591 C C . CYS A 1 84 ? 1.384 -13.549 -1.719 1.00 96.25 84 CYS A C 1
ATOM 593 O O . CYS A 1 84 ? 2.204 -12.834 -1.146 1.00 96.25 84 CYS A O 1
ATOM 595 N N . PRO A 1 85 ? 1.711 -14.194 -2.855 1.00 96.81 85 PRO A N 1
ATOM 596 C CA . PRO A 1 85 ? 3.060 -14.142 -3.435 1.00 96.81 85 PRO A CA 1
ATOM 597 C C . PRO A 1 85 ? 3.529 -12.752 -3.886 1.00 96.81 85 PRO A C 1
ATOM 599 O O . PRO A 1 85 ? 4.739 -12.525 -3.981 1.00 96.81 85 PRO A O 1
ATOM 602 N N . ASP A 1 86 ? 2.583 -11.857 -4.175 1.00 97.88 86 ASP A N 1
ATOM 603 C CA . ASP A 1 86 ? 2.829 -10.529 -4.744 1.00 97.88 86 ASP A CA 1
ATOM 604 C C . ASP A 1 86 ? 2.969 -9.415 -3.701 1.00 97.88 86 ASP A C 1
ATOM 606 O O . ASP A 1 86 ? 3.243 -8.281 -4.090 1.00 97.88 86 ASP A O 1
ATOM 610 N N . ALA A 1 87 ? 2.788 -9.706 -2.407 1.00 98.12 87 ALA A N 1
ATOM 611 C CA . ALA A 1 87 ? 2.921 -8.706 -1.349 1.00 98.12 87 ALA A CA 1
ATOM 612 C C . ALA A 1 87 ? 4.077 -8.996 -0.401 1.00 98.12 87 ALA A C 1
ATOM 614 O O . ALA A 1 87 ? 4.449 -10.154 -0.201 1.00 98.12 87 ALA A O 1
ATOM 615 N N . TYR A 1 88 ? 4.632 -7.932 0.181 1.00 98.44 88 TYR A N 1
ATOM 616 C CA . TYR A 1 88 ? 5.619 -8.024 1.250 1.00 98.44 88 TYR A CA 1
ATOM 617 C C . TYR A 1 88 ? 5.011 -8.779 2.433 1.00 98.44 88 TYR A C 1
ATOM 619 O O . TYR A 1 88 ? 4.047 -8.303 3.037 1.00 98.44 88 TYR A O 1
ATOM 627 N N . LEU A 1 89 ? 5.582 -9.936 2.778 1.00 97.81 89 LEU A N 1
ATOM 628 C CA . LEU A 1 89 ? 5.146 -10.723 3.938 1.00 97.81 89 LEU A CA 1
ATOM 629 C C . LEU A 1 89 ? 5.911 -10.371 5.223 1.00 97.81 89 LEU A C 1
ATOM 631 O O . LEU A 1 89 ? 5.416 -10.602 6.324 1.00 97.81 89 LEU A O 1
ATOM 635 N N . TYR A 1 90 ? 7.135 -9.858 5.094 1.00 96.56 90 TYR A N 1
ATOM 636 C CA . TYR A 1 90 ? 8.013 -9.472 6.202 1.00 96.56 90 TYR A CA 1
ATOM 637 C C . TYR A 1 90 ? 9.100 -8.489 5.721 1.00 96.56 90 TYR A C 1
ATOM 639 O O . TYR A 1 90 ? 9.375 -8.417 4.519 1.00 96.56 90 TYR A O 1
ATOM 647 N N . PRO A 1 91 ? 9.766 -7.746 6.629 1.00 95.12 91 PRO A N 1
ATOM 648 C CA . PRO A 1 91 ? 10.871 -6.864 6.255 1.00 95.12 91 PRO A CA 1
ATOM 649 C C . PRO A 1 91 ? 12.003 -7.623 5.543 1.00 95.12 91 PRO A C 1
ATOM 651 O O . PRO A 1 91 ? 12.579 -8.556 6.098 1.00 95.12 91 PRO A O 1
ATOM 654 N N . GLY A 1 92 ? 12.330 -7.211 4.316 1.00 92.88 92 GLY A N 1
ATOM 655 C CA . GLY A 1 92 ? 13.352 -7.846 3.471 1.00 92.88 92 GLY A CA 1
ATOM 656 C C . GLY A 1 92 ? 12.811 -8.777 2.376 1.00 92.88 92 GLY A C 1
ATOM 657 O O . GLY A 1 92 ? 13.593 -9.242 1.550 1.00 92.88 92 GLY A O 1
ATOM 658 N N . ASP A 1 93 ? 11.500 -9.026 2.325 1.00 94.38 93 ASP A N 1
ATOM 659 C CA . ASP A 1 93 ? 10.848 -9.757 1.232 1.00 94.38 93 ASP A CA 1
ATOM 660 C C . ASP A 1 93 ? 10.672 -8.869 -0.012 1.00 94.38 93 ASP A C 1
ATOM 662 O O . ASP A 1 93 ? 9.741 -8.089 -0.080 1.00 94.38 93 ASP A O 1
ATOM 666 N N . ILE A 1 94 ? 11.562 -8.927 -1.003 1.00 95.06 94 ILE A N 1
ATOM 667 C CA . ILE A 1 94 ? 11.558 -7.952 -2.111 1.00 95.06 94 ILE A CA 1
ATOM 668 C C . ILE A 1 94 ? 10.374 -8.184 -3.070 1.00 95.06 94 ILE A C 1
ATOM 670 O O . ILE A 1 94 ? 10.401 -9.116 -3.878 1.00 95.06 94 ILE A O 1
ATOM 674 N N . LYS A 1 95 ? 9.375 -7.290 -3.036 1.00 97.00 95 LYS A N 1
ATOM 675 C CA . LYS A 1 95 ? 8.207 -7.288 -3.944 1.00 97.00 95 LYS A CA 1
ATOM 676 C C . LYS A 1 95 ? 8.005 -5.996 -4.726 1.00 97.00 95 LYS A C 1
ATOM 678 O O . LYS A 1 95 ? 7.128 -5.970 -5.590 1.00 97.00 95 LYS A O 1
ATOM 683 N N . THR A 1 96 ? 8.814 -4.965 -4.475 1.00 96.25 96 THR A N 1
ATOM 684 C CA . THR A 1 96 ? 8.745 -3.700 -5.213 1.00 96.25 96 THR A CA 1
ATOM 685 C C . THR A 1 96 ? 8.798 -3.936 -6.717 1.00 96.25 96 THR A C 1
ATOM 687 O O . THR A 1 96 ? 9.674 -4.623 -7.252 1.00 96.25 96 THR A O 1
ATOM 690 N N . ARG A 1 97 ? 7.828 -3.345 -7.405 1.00 95.94 97 ARG A N 1
ATOM 691 C CA . ARG A 1 97 ? 7.732 -3.277 -8.858 1.00 95.94 97 ARG A CA 1
ATOM 692 C C . ARG A 1 97 ? 8.053 -1.865 -9.300 1.00 95.94 97 ARG A C 1
ATOM 694 O O . ARG A 1 97 ? 7.908 -0.916 -8.535 1.00 95.94 97 ARG A O 1
ATOM 701 N N . THR A 1 98 ? 8.488 -1.733 -10.543 1.00 95.19 98 THR A N 1
ATOM 702 C CA . THR A 1 98 ? 8.783 -0.434 -11.140 1.00 95.19 98 THR A CA 1
ATOM 703 C C . THR A 1 98 ? 7.996 -0.245 -12.426 1.00 95.19 98 THR A C 1
ATOM 705 O O . THR A 1 98 ? 7.619 -1.208 -13.097 1.00 95.19 98 THR A O 1
ATOM 708 N N . CYS A 1 99 ? 7.704 1.010 -12.739 1.00 95.31 99 CYS A N 1
ATOM 709 C CA . CYS A 1 99 ? 7.062 1.452 -13.971 1.00 95.31 99 CYS A CA 1
ATOM 710 C C . CYS A 1 99 ? 7.730 2.766 -14.409 1.00 95.31 99 CYS A C 1
ATOM 712 O O . CYS A 1 99 ? 8.268 3.478 -13.551 1.00 95.31 99 CYS A O 1
ATOM 714 N N . PRO A 1 100 ? 7.760 3.113 -15.708 1.00 94.00 100 PRO A N 1
ATOM 715 C CA . PRO A 1 100 ? 8.122 4.466 -16.117 1.00 94.00 100 PRO A CA 1
ATOM 716 C C . PRO A 1 100 ? 7.268 5.502 -15.377 1.00 94.00 100 PRO A C 1
ATOM 718 O O . PRO A 1 100 ? 6.084 5.273 -15.126 1.00 94.00 100 PRO A O 1
ATOM 721 N N . SER A 1 101 ? 7.865 6.639 -15.021 1.00 92.38 101 SER A N 1
ATOM 722 C CA . SER A 1 101 ? 7.118 7.727 -14.388 1.00 92.38 101 SER A CA 1
ATOM 723 C C . SER A 1 101 ? 5.987 8.244 -15.277 1.00 92.38 101 SER A C 1
ATOM 725 O O . SER A 1 101 ? 6.106 8.268 -16.504 1.00 92.38 101 SER A O 1
ATOM 727 N N . GLY A 1 102 ? 4.919 8.736 -14.649 1.00 89.88 102 GLY A N 1
ATOM 728 C CA . GLY A 1 102 ? 3.750 9.278 -15.351 1.00 89.88 102 GLY A CA 1
ATOM 729 C C . GLY A 1 102 ? 2.671 8.237 -15.651 1.00 89.88 102 GLY A C 1
ATOM 730 O O . GLY A 1 102 ? 1.671 8.563 -16.292 1.00 89.88 102 GLY A O 1
ATOM 731 N N . ALA A 1 103 ? 2.837 7.006 -15.163 1.00 92.56 103 ALA A N 1
ATOM 732 C CA . ALA A 1 103 ? 1.765 6.029 -15.148 1.00 92.56 103 ALA A CA 1
ATOM 733 C C . ALA A 1 103 ? 0.681 6.427 -14.130 1.00 92.56 103 ALA A C 1
ATOM 735 O O . ALA A 1 103 ? 0.949 6.915 -13.035 1.00 92.56 103 ALA A O 1
ATOM 736 N N . ASN A 1 104 ? -0.574 6.179 -14.489 1.00 95.44 104 ASN A N 1
ATOM 737 C CA . ASN A 1 104 ? -1.692 6.164 -13.546 1.00 95.44 104 ASN A CA 1
ATOM 738 C C . ASN A 1 104 ? -1.871 4.759 -12.959 1.00 95.44 104 ASN A C 1
ATOM 740 O O . ASN A 1 104 ? -1.602 3.773 -13.649 1.00 95.44 104 ASN A O 1
ATOM 744 N N . TYR A 1 105 ? -2.395 4.666 -11.735 1.00 97.25 105 TYR A N 1
ATOM 745 C CA . TYR A 1 105 ? -2.622 3.405 -11.024 1.00 97.25 105 TYR A CA 1
ATOM 746 C C . TYR A 1 105 ? -4.070 3.313 -10.554 1.00 97.25 105 TYR A C 1
ATOM 748 O O . TYR A 1 105 ? -4.552 4.191 -9.841 1.00 97.25 105 TYR A O 1
ATOM 756 N N . ASN A 1 106 ? -4.752 2.227 -10.909 1.00 97.06 106 ASN A N 1
ATOM 757 C CA . ASN A 1 106 ? -6.049 1.894 -10.334 1.00 97.06 106 ASN A CA 1
ATOM 758 C C . ASN A 1 106 ? -5.851 0.928 -9.166 1.00 97.06 106 ASN A C 1
ATOM 760 O O . ASN A 1 106 ? -5.300 -0.160 -9.345 1.00 97.06 106 ASN A O 1
ATOM 764 N N . ILE A 1 107 ? -6.322 1.320 -7.983 1.00 97.75 107 ILE A N 1
ATOM 765 C CA . ILE A 1 107 ? -6.340 0.460 -6.797 1.00 97.75 107 ILE A CA 1
ATOM 766 C C . ILE A 1 107 ? -7.724 -0.165 -6.693 1.00 97.75 107 ILE A C 1
ATOM 768 O O . ILE A 1 107 ? -8.713 0.538 -6.482 1.00 97.75 107 ILE A O 1
ATOM 772 N N . VAL A 1 108 ? -7.794 -1.481 -6.867 1.00 97.94 108 VAL A N 1
ATOM 773 C CA . VAL A 1 108 ? -9.058 -2.219 -6.882 1.00 97.94 108 VAL A CA 1
ATOM 774 C C . VAL A 1 108 ? -9.164 -3.027 -5.597 1.00 97.94 108 VAL A C 1
ATOM 776 O O . VAL A 1 108 ? -8.308 -3.862 -5.318 1.00 97.94 108 VAL A O 1
ATOM 779 N N . PHE A 1 109 ? -10.204 -2.764 -4.808 1.00 98.19 109 PHE A N 1
ATOM 780 C CA . PHE A 1 109 ? -10.545 -3.571 -3.636 1.00 98.19 109 PHE A CA 1
ATOM 781 C C . PHE A 1 109 ? -11.397 -4.775 -4.048 1.00 98.19 109 PHE A C 1
ATOM 783 O O . PHE A 1 109 ? -12.234 -4.659 -4.942 1.00 98.19 109 PHE A O 1
ATOM 790 N N . CYS A 1 110 ? -11.233 -5.903 -3.353 1.00 96.88 110 CYS A N 1
ATOM 791 C CA . CYS A 1 110 ? -11.999 -7.137 -3.576 1.00 96.88 110 CYS A CA 1
ATOM 792 C C . CYS A 1 110 ? -11.842 -7.741 -4.984 1.00 96.88 110 CYS A C 1
ATOM 794 O O . CYS A 1 110 ? -12.749 -8.411 -5.481 1.00 96.88 110 CYS A O 1
ATOM 796 N N . CYS A 1 111 ? -10.684 -7.520 -5.600 1.00 93.56 111 CYS A N 1
ATOM 797 C CA . CYS A 1 111 ? -10.146 -8.403 -6.624 1.00 93.56 111 CYS A CA 1
ATOM 798 C C . CYS A 1 111 ? -9.305 -9.505 -5.945 1.00 93.56 111 CYS A C 1
ATOM 800 O O . CYS A 1 111 ? -9.137 -10.550 -6.604 1.00 93.56 111 CYS A O 1
#

Foldseek 3Di:
DDFAQWDADPVQATATPWQTQHRGNDHPGTGQPPDFDKDKDALDDPPSFKIKIFTARQRHYDWWKWKDKPPPVWDIATDHDSDDPQYHNHPPNDNITMDTHPIDIDIDTPD

Secondary structure (DSSP, 8-state):
---BS-EE-TTSBEE-SBS--SSBSS-SSPPPSS--EEEEEEEESGGG-EEEEEEE-TT---S-EEEEESSTTS---EE-STT-TTEE-STT----EEEETT--EEEEET-

Organism: Pinus monticola (NCBI:txid3345)